Protein 8TFU (pdb70)

Organism: Escherichia phage lambda (NCBI:txid2681611)

InterPro domains:
  IPR010183 Bacteriophage lambda, Recombination protein bet [TIGR01913] (12-176)
  IPR018330 RecT family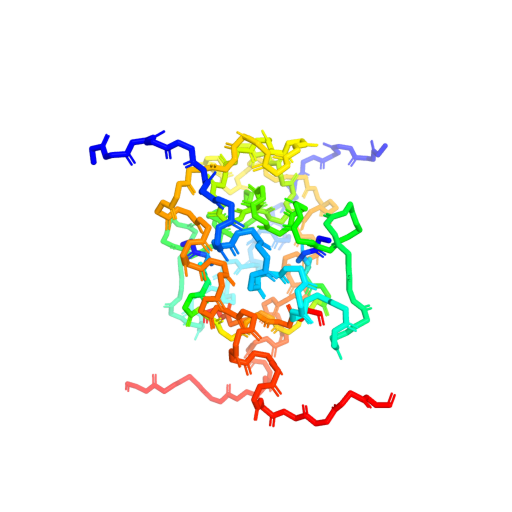 [PF03837] (24-183)

Foldseek 3Di:
DDQAWADPVLVVLLVVLCVQQVHDCVPPVQVVLCVVVVHRGDDNRNHGNVSSVVSSVVSVCVVPVDHRDD/DAQAAADDVLVVLLVVLCVQLVHDCQPPQQVVLCVVVVHRRHDSRNHGNVSSVVSSVVSVCVNPPDHND/DDDPVDPDDD/DDDPPDDDDD

Nearest PDB structures (foldseek):
  8tgc-assembly2_A  TM=1.002E+00  e=2.022E-11  Escherichia phage Lambda
  8tg7-assembly1_A  TM=1.014E+00  e=2.231E-10  Escherichia phage Lambda
  6m9k-assembly1_E  TM=9.611E-01  e=3.673E-09  Lambdavirus lambda
  5h72-assembly2_E  TM=5.723E-01  e=1.053E+00  Thermotoga maritima MSB8
  8tfu-assembly2_C  TM=1.111E+00  e=6.999E+00  Escherichia coli

Sequence (159 aa):
RDITPVNDETMQEINTLLIALDKTWDDDLLPLCSQIFRRDIRASSELTQAEAVKALGFLKQKAAEQKVAARDITPVNDETMQEINTLLIALDKTWDDDLLPLCSQIFRRDIRASSELTQAEAVKALGFLKQKAAEQKVAWMDFDDDIPFWMDFDDDIPF

Radius of gyration: 17.43 Å; Cα contacts (8 Å, |Δi|>4): 189; chains: 4; bounding box: 34×43×44 Å

Structure (mmCIF, N/CA/C/O backbone):
data_8TFU
#
_entry.id   8TFU
#
_cell.length_a   37.810
_cell.length_b   68.252
_cell.length_c   70.888
_cell.angle_alpha   90.000
_cell.angle_beta   90.000
_cell.angle_gamma   90.000
#
_symmetry.space_group_name_H-M   'P 21 21 21'
#
loop_
_entity.id
_entity.type
_entity.pdbx_description
1 polymer 'Recombination protein bet'
2 polymer 'Plasmid-derived single-stranded DNA-binding protein'
3 water water
#
loop_
_atom_site.group_PDB
_atom_site.id
_atom_site.type_symbol
_atom_site.label_atom_id
_atom_site.label_alt_id
_atom_site.label_comp_id
_atom_site.label_asym_id
_atom_site.label_entity_id
_atom_site.label_seq_id
_atom_site.pdbx_PDB_ins_code
_atom_site.Cartn_x
_atom_site.Cartn_y
_atom_site.Cartn_z
_atom_site.occupancy
_atom_site.B_iso_or_equiv
_atom_site.auth_seq_id
_atom_site.auth_comp_id
_atom_site.auth_asym_id
_atom_site.auth_atom_id
_atom_site.pdbx_PDB_model_num
ATOM 1 N N . ARG A 1 15 ? -21.371 21.790 -26.769 1.000 60.235 192 ARG A N 1
ATOM 2 C CA . ARG A 1 15 ? -20.627 21.606 -25.492 1.000 59.847 192 ARG A CA 1
ATOM 3 C C . ARG A 1 15 ? -20.412 22.972 -24.829 1.000 56.222 192 ARG A C 1
ATOM 4 O O . ARG A 1 15 ? -20.233 23.996 -25.504 1.000 50.625 192 ARG A O 1
ATOM 6 N N . ASP A 1 16 ? -20.487 22.954 -23.489 1.000 51.899 193 ASP A N 1
ATOM 7 C CA . ASP A 1 16 ? -20.096 24.052 -22.621 1.000 52.130 193 ASP A CA 1
ATOM 8 C C . ASP A 1 16 ? -18.578 24.218 -22.678 1.000 49.026 193 ASP A C 1
ATOM 9 O O . ASP A 1 16 ? -17.833 23.305 -22.315 1.000 45.103 193 ASP A O 1
ATOM 14 N N . ILE A 1 17 ? -18.124 25.405 -23.111 1.000 39.209 194 ILE A N 1
ATOM 15 C CA . ILE A 1 17 ? -16.700 25.654 -23.265 1.000 35.451 194 ILE A CA 1
ATOM 16 C C . ILE A 1 17 ? -16.233 26.631 -22.189 1.000 31.800 194 ILE A C 1
ATOM 17 O O . ILE A 1 17 ? -15.150 27.208 -22.316 1.000 34.627 194 ILE A O 1
ATOM 22 N N . THR A 1 18 ? -17.017 26.783 -21.117 1.000 29.308 195 THR A N 1
ATOM 23 C CA . THR A 1 18 ? -16.615 27.562 -19.953 1.000 29.940 195 THR A CA 1
ATOM 24 C C . THR A 1 18 ? -15.232 27.101 -19.502 1.000 31.052 195 THR A C 1
ATOM 25 O O . THR A 1 18 ? -15.030 25.895 -19.416 1.000 32.887 195 THR A O 1
ATOM 29 N N . PRO A 1 19 ? -14.242 27.996 -19.352 1.000 30.361 196 PRO A N 1
ATOM 30 C CA . PRO A 1 19 ? -12.892 27.569 -18.983 1.000 31.394 196 PRO A CA 1
ATOM 31 C C . PRO A 1 19 ? -12.844 27.037 -17.548 1.000 27.107 196 PRO A C 1
ATOM 32 O O . PRO A 1 19 ? -13.664 27.357 -16.692 1.000 27.487 196 PRO A O 1
ATOM 36 N N . VAL A 1 20 ? -11.859 26.181 -17.292 1.000 27.508 197 VAL A N 1
ATOM 37 C CA . VAL A 1 20 ? -11.715 25.610 -15.967 1.000 25.635 197 VAL A CA 1
ATOM 38 C C . VAL A 1 20 ? -11.620 26.716 -14.919 1.000 23.092 197 VAL A C 1
ATOM 39 O O . VAL A 1 20 ? -10.900 27.703 -15.105 1.000 27.562 197 VAL A O 1
ATOM 43 N N . ASN A 1 21 ? -12.301 26.559 -13.783 1.000 26.393 198 ASN A N 1
ATOM 44 C CA . ASN A 1 21 ? -12.248 27.535 -12.703 1.000 29.191 198 ASN A CA 1
ATOM 45 C C . ASN A 1 21 ? -11.090 27.247 -11.749 1.000 31.950 198 ASN A C 1
ATOM 46 O O . ASN A 1 21 ? -10.522 26.156 -11.699 1.000 27.207 198 ASN A O 1
ATOM 51 N N . ASP A 1 22 ? -10.797 28.228 -10.905 1.000 30.236 199 ASP A N 1
ATOM 52 C CA . ASP A 1 22 ? -9.619 28.207 -10.060 1.000 30.938 199 ASP A CA 1
ATOM 53 C C . ASP A 1 22 ? -9.745 27.146 -8.972 1.000 29.147 199 ASP A C 1
ATOM 54 O O . ASP A 1 22 ? -8.748 26.540 -8.612 1.000 29.210 199 ASP A O 1
ATOM 59 N N . GLU A 1 23 ? -10.955 26.890 -8.461 1.000 26.451 200 GLU A N 1
ATOM 60 C CA . GLU A 1 23 ? -11.178 25.876 -7.428 1.000 29.204 200 GLU A CA 1
ATOM 61 C C . GLU A 1 23 ? -10.888 24.478 -7.974 1.000 23.760 200 GLU A C 1
ATOM 62 O O . GLU A 1 23 ? -10.184 23.710 -7.335 1.000 23.984 200 GLU A O 1
ATOM 68 N N . THR A 1 24 ? -11.372 24.189 -9.182 1.000 21.762 201 THR A N 1
ATOM 69 C CA . THR A 1 24 ? -11.112 22.891 -9.802 1.000 20.713 201 THR A CA 1
ATOM 70 C C . THR A 1 24 ? -9.631 22.746 -10.131 1.000 22.115 201 THR A C 1
ATOM 71 O O . THR A 1 24 ? -9.058 21.666 -9.978 1.000 21.892 201 THR A O 1
ATOM 75 N N . MET A 1 25 ? -9.019 23.820 -10.620 1.000 20.695 202 MET A N 1
ATOM 76 C CA . MET A 1 25 ? -7.594 23.789 -10.918 1.000 21.770 202 MET A CA 1
ATOM 77 C C . MET A 1 25 ? -6.821 23.460 -9.648 1.000 19.985 202 MET A C 1
ATOM 78 O O . MET A 1 25 ? -5.873 22.697 -9.720 1.000 19.237 202 MET A O 1
ATOM 83 N N . GLN A 1 26 ? -7.153 24.105 -8.509 1.000 20.024 203 GLN A N 1
ATOM 84 C CA . GLN A 1 26 ? -6.430 23.891 -7.277 1.000 20.275 203 GLN A CA 1
ATOM 85 C C . GLN A 1 26 ? -6.556 22.427 -6.840 1.000 19.995 203 GLN A C 1
ATOM 86 O O . GLN A 1 26 ? -5.590 21.858 -6.405 1.000 21.256 203 GLN A O 1
ATOM 92 N N . GLU A 1 27 ? -7.724 21.826 -7.022 1.000 19.217 204 GLU A N 1
ATOM 93 C CA . GLU A 1 27 ? -7.922 20.445 -6.626 1.000 19.266 204 GLU A CA 1
ATOM 94 C C . GLU A 1 27 ? -7.039 19.523 -7.472 1.000 18.597 204 GLU A C 1
ATOM 95 O O . GLU A 1 27 ? -6.437 18.590 -6.930 1.000 18.309 204 GLU A O 1
ATOM 101 N N . ILE A 1 28 ? -6.961 19.813 -8.755 1.000 18.360 205 ILE A N 1
ATOM 102 C CA . ILE A 1 28 ? -6.165 19.035 -9.716 1.000 15.982 205 ILE A CA 1
ATOM 103 C C . ILE A 1 28 ? -4.711 19.165 -9.289 1.000 16.334 205 ILE A C 1
ATOM 104 O O . ILE A 1 28 ? -3.983 18.177 -9.179 1.000 18.186 205 ILE A O 1
ATOM 109 N N . ASN A 1 29 ? -4.274 20.404 -9.063 1.000 15.266 206 ASN A N 1
ATOM 110 C CA . ASN A 1 29 ? -2.866 20.618 -8.706 1.000 16.118 206 ASN A CA 1
ATOM 111 C C . ASN A 1 29 ? -2.459 19.861 -7.429 1.000 15.882 206 ASN A C 1
ATOM 112 O O . ASN A 1 29 ? -1.372 19.286 -7.332 1.000 16.997 206 ASN A O 1
ATOM 117 N N . THR A 1 30 ? -3.306 19.889 -6.398 1.000 16.825 207 THR A N 1
ATOM 118 C CA . THR A 1 30 ? -3.138 19.180 -5.149 1.000 17.462 207 THR A CA 1
ATOM 119 C C . THR A 1 30 ? -2.898 17.705 -5.432 1.000 17.450 207 THR A C 1
ATOM 120 O O . THR A 1 30 ? -1.948 17.132 -4.903 1.000 18.665 207 THR A O 1
ATOM 124 N N . LEU A 1 31 ? -3.690 17.125 -6.308 1.000 16.601 208 LEU A N 1
ATOM 125 C CA . LEU A 1 31 ? -3.546 15.701 -6.604 1.000 16.812 208 LEU A CA 1
ATOM 126 C C . LEU A 1 31 ? -2.306 15.393 -7.428 1.000 17.346 208 LEU A C 1
ATOM 127 O O . LEU A 1 31 ? -1.645 14.388 -7.164 1.000 18.075 208 LEU A O 1
ATOM 132 N N . LEU A 1 32 ? -1.962 16.247 -8.406 1.000 16.056 209 LEU A N 1
ATOM 133 C CA . LEU A 1 32 ? -0.738 16.043 -9.155 1.000 16.832 209 LEU A CA 1
ATOM 134 C C . LEU A 1 32 ? 0.453 16.039 -8.215 1.000 17.217 209 LEU A C 1
ATOM 135 O O . LEU A 1 32 ? 1.340 15.190 -8.335 1.000 18.050 209 LEU A O 1
ATOM 140 N N . ILE A 1 33 ? 0.470 16.962 -7.247 1.000 17.620 210 ILE A N 1
ATOM 141 C CA . ILE A 1 33 ? 1.570 17.029 -6.304 1.000 16.343 210 ILE A CA 1
ATOM 142 C C . ILE A 1 33 ? 1.622 15.774 -5.447 1.000 18.747 210 ILE A C 1
ATOM 143 O O . ILE A 1 33 ? 2.716 15.225 -5.272 1.000 21.264 210 ILE A O 1
ATOM 148 N N . ALA A 1 34 ? 0.453 15.282 -5.043 1.000 18.995 211 ALA A N 1
ATOM 149 C CA . ALA A 1 34 ? 0.370 14.089 -4.209 1.000 22.025 211 ALA A CA 1
ATOM 150 C C . ALA A 1 34 ? 0.860 12.870 -4.989 1.000 22.728 211 ALA A C 1
ATOM 151 O O . ALA A 1 34 ? 1.429 11.949 -4.374 1.000 25.548 211 ALA A O 1
ATOM 153 N N . LEU A 1 35 ? 0.639 12.853 -6.295 1.000 18.000 212 LEU A N 1
ATOM 154 C CA . LEU A 1 35 ? 0.960 11.712 -7.150 1.000 18.927 212 LEU A CA 1
ATOM 155 C C . LEU A 1 35 ? 2.395 11.780 -7.675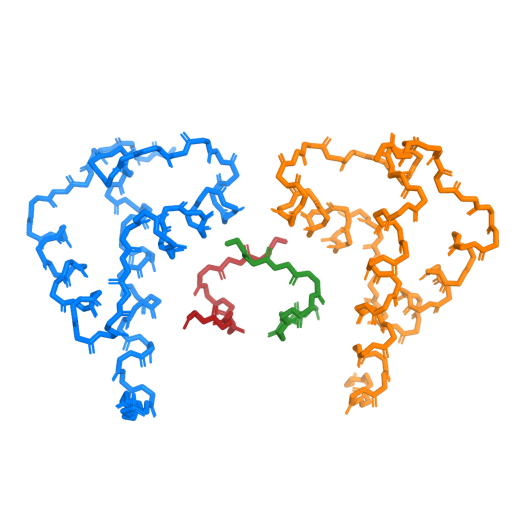 1.000 20.775 212 LEU A C 1
ATOM 156 O O . LEU A 1 35 ? 2.799 10.916 -8.448 1.000 24.212 212 LEU A O 1
ATOM 161 N N . ASP A 1 36 ? 3.072 12.899 -7.396 1.000 23.073 213 ASP A N 1
ATOM 162 C CA . ASP A 1 36 ? 4.382 13.209 -7.978 1.000 26.002 213 ASP A CA 1
ATOM 163 C C . ASP A 1 36 ? 4.325 13.225 -9.509 1.000 25.255 213 ASP A C 1
ATOM 164 O O . ASP A 1 36 ? 5.151 12.636 -10.241 1.000 25.274 213 ASP A O 1
ATOM 169 N N . LYS A 1 37 ? 3.281 13.886 -10.047 1.000 21.853 214 LYS A N 1
ATOM 170 C CA . LYS A 1 37 ? 3.088 14.048 -11.469 1.000 20.717 214 LYS A CA 1
ATOM 171 C C . LYS A 1 37 ? 2.946 15.530 -11.791 1.000 19.527 214 LYS A C 1
ATOM 172 O O . LYS A 1 37 ? 2.787 16.353 -10.886 1.000 19.845 214 LYS A O 1
ATOM 178 N N . THR A 1 38 ? 3.076 15.843 -13.080 1.000 21.237 215 THR A N 1
ATOM 179 C CA . THR A 1 38 ? 3.072 17.231 -13.538 1.000 20.104 215 THR A CA 1
ATOM 180 C C . THR A 1 38 ? 2.171 17.442 -14.741 1.000 20.980 215 THR A C 1
ATOM 181 O O . THR A 1 38 ? 1.849 16.550 -15.531 1.000 19.947 215 THR A O 1
ATOM 185 N N . TRP A 1 39 ? 1.723 18.674 -14.887 1.000 19.938 216 TRP A N 1
ATOM 186 C CA . TRP A 1 39 ? 1.089 19.087 -16.121 1.000 21.521 216 TRP A CA 1
ATOM 187 C C . TRP A 1 39 ? 1.993 18.809 -17.321 1.000 22.815 216 TRP A C 1
ATOM 188 O O . TRP A 1 39 ? 1.555 18.239 -18.306 1.000 23.161 216 TRP A O 1
ATOM 199 N N . ASP A 1 40 ? 3.247 19.281 -17.298 1.000 24.702 217 ASP A N 1
ATOM 200 C CA . ASP A 1 40 ? 4.028 19.283 -18.529 1.000 28.210 217 ASP A CA 1
ATOM 201 C C . ASP A 1 40 ? 4.410 17.879 -18.980 1.000 30.388 217 ASP A C 1
ATOM 202 O O . ASP A 1 40 ? 4.422 17.647 -20.180 1.000 32.239 217 ASP A O 1
ATOM 207 N N . ASP A 1 41 ? 4.741 16.996 -18.028 1.000 26.310 218 ASP A N 1
ATOM 208 C CA . ASP A 1 41 ? 5.239 15.661 -18.323 1.000 30.918 218 ASP A CA 1
ATOM 209 C C . ASP A 1 41 ? 4.108 14.651 -18.489 1.000 29.707 218 ASP A C 1
ATOM 210 O O . ASP A 1 41 ? 4.267 13.673 -19.211 1.000 28.509 218 ASP A O 1
ATOM 215 N N . ASP A 1 42 ? 2.990 14.842 -17.771 1.000 25.778 219 ASP A N 1
ATOM 216 C CA . ASP A 1 42 ? 2.063 13.765 -17.537 1.000 24.461 219 ASP A CA 1
ATOM 217 C C . ASP A 1 42 ? 0.661 14.135 -17.990 1.000 22.633 219 ASP A C 1
ATOM 218 O O . ASP A 1 42 ? 0.111 13.498 -18.893 1.000 22.536 219 ASP A O 1
ATOM 223 N N . LEU A 1 43 ? 0.076 15.188 -17.396 1.000 20.202 220 LEU A N 1
ATOM 224 C CA . LEU A 1 43 ? -1.347 15.420 -17.597 1.000 19.369 220 LEU A CA 1
ATOM 225 C C . LEU A 1 43 ? -1.662 16.157 -18.896 1.000 19.554 220 LEU A C 1
ATOM 226 O O . LEU A 1 43 ? -2.673 15.876 -19.492 1.000 20.831 220 LEU A O 1
ATOM 231 N N . LEU A 1 44 ? -0.911 17.166 -19.318 1.000 19.609 221 LEU A N 1
ATOM 232 C CA . LEU A 1 44 ? -1.273 17.847 -20.544 1.000 21.218 221 LEU A CA 1
ATOM 233 C C . LEU A 1 44 ? -1.147 16.907 -21.744 1.000 21.746 221 LEU A C 1
ATOM 234 O O . LEU A 1 44 ? -2.019 16.911 -22.592 1.000 21.621 221 LEU A O 1
ATOM 239 N N . PRO A 1 45 ? -0.090 16.082 -21.847 1.000 21.507 222 PRO A N 1
ATOM 240 C CA . PRO A 1 45 ? -0.030 15.117 -22.954 1.000 25.137 222 PRO A CA 1
ATOM 241 C C . PRO A 1 45 ? -1.242 14.196 -22.966 1.000 22.709 222 PRO A C 1
ATOM 242 O O . PRO A 1 45 ? -1.868 14.038 -24.018 1.000 24.764 222 PRO A O 1
ATOM 246 N N . LEU A 1 46 ? -1.602 13.670 -21.790 1.000 21.842 223 LEU A N 1
ATOM 247 C CA . LEU A 1 46 ? -2.752 12.784 -21.682 1.000 21.747 223 LEU A CA 1
ATOM 248 C C . LEU A 1 46 ? -4.058 13.467 -22.059 1.000 22.951 223 LEU A C 1
ATOM 249 O O . LEU A 1 46 ? -4.871 12.902 -22.807 1.000 23.530 223 LEU A O 1
ATOM 254 N N . CYS A 1 47 ? -4.299 14.675 -21.537 1.000 22.620 224 CYS A N 1
ATOM 255 C CA . CYS A 1 47 ? -5.512 15.396 -21.903 1.000 22.521 224 CYS A CA 1
ATOM 256 C C . CYS A 1 47 ? -5.556 15.643 -23.429 1.000 23.421 224 CYS A C 1
ATOM 257 O O . CYS A 1 47 ? -6.628 15.608 -24.051 1.000 23.678 224 CYS A O 1
ATOM 260 N N . SER A 1 48 ? -4.394 15.925 -24.039 1.000 23.330 225 SER A N 1
ATOM 261 C CA . SER A 1 48 ? -4.333 16.216 -25.471 1.000 25.953 225 SER A CA 1
ATOM 262 C C . SER A 1 48 ? -4.766 14.974 -26.255 1.000 27.520 225 SER A C 1
ATOM 263 O O . SER A 1 48 ? -5.582 15.088 -27.158 1.000 29.697 225 SER A O 1
ATOM 266 N N . GLN A 1 49 ? -4.342 13.796 -25.775 1.000 27.190 226 GLN A N 1
ATOM 267 C CA . GLN A 1 49 ? -4.679 12.528 -26.415 1.000 27.656 226 GLN A CA 1
ATOM 268 C C . GLN A 1 49 ? -6.143 12.190 -26.211 1.000 30.799 226 GLN A C 1
ATOM 269 O O . GLN A 1 49 ? -6.829 11.813 -27.164 1.000 29.188 226 GLN A O 1
ATOM 275 N N . ILE A 1 50 ? -6.638 12.358 -24.985 1.000 30.456 227 ILE A N 1
ATOM 276 C CA . ILE A 1 50 ? -8.015 12.004 -24.685 1.000 28.865 227 ILE A CA 1
ATOM 277 C C . ILE A 1 50 ? -9.001 12.944 -25.356 1.000 30.210 227 ILE A C 1
ATOM 278 O O . ILE A 1 50 ? -10.064 12.498 -25.798 1.000 32.373 227 ILE A O 1
ATOM 283 N N . PHE A 1 51 ? -8.726 14.238 -25.333 1.000 29.633 228 PHE A N 1
ATOM 284 C CA . PHE A 1 51 ? -9.675 15.205 -25.850 1.000 30.291 228 PHE A CA 1
ATOM 285 C C . PHE A 1 51 ? -9.346 15.526 -27.310 1.000 34.702 228 PHE A C 1
ATOM 286 O O . PHE A 1 51 ? -10.062 16.318 -27.900 1.000 36.292 228 PHE A O 1
ATOM 294 N N . ARG A 1 52 ? -8.257 14.944 -27.836 1.000 38.165 229 ARG A N 1
ATOM 295 C CA . ARG A 1 52 ? -7.919 14.970 -29.252 1.000 40.972 229 ARG A CA 1
ATOM 296 C C . ARG A 1 52 ? -7.816 16.413 -29.720 1.000 41.338 229 ARG A C 1
ATOM 297 O O . ARG A 1 52 ? -8.426 16.787 -30.712 1.000 43.687 229 ARG A O 1
ATOM 305 N N . ARG A 1 53 ? -7.080 17.223 -28.946 1.000 37.777 230 ARG A N 1
ATOM 306 C CA . ARG A 1 53 ? -6.805 18.610 -29.264 1.000 35.917 230 ARG A CA 1
ATOM 307 C C . ARG A 1 53 ? -5.487 18.994 -28.591 1.000 40.486 230 ARG A C 1
ATOM 308 O O . ARG A 1 53 ? -5.000 18.307 -27.694 1.000 36.973 230 ARG A O 1
ATOM 316 N N . ASP A 1 54 ? -4.882 20.056 -29.123 1.000 39.146 231 ASP A N 1
ATOM 317 C CA . ASP A 1 54 ? -3.588 20.540 -28.712 1.000 43.378 231 ASP A CA 1
ATOM 318 C C . ASP A 1 54 ? -3.777 21.430 -27.488 1.000 40.936 231 ASP A C 1
ATOM 319 O O . ASP A 1 54 ? -4.181 22.583 -27.596 1.000 38.306 231 ASP A O 1
ATOM 324 N N . ILE A 1 55 ? -3.475 20.869 -26.315 1.000 35.172 232 ILE A N 1
ATOM 325 C CA . ILE A 1 55 ? -3.608 21.585 -25.055 1.000 33.653 232 ILE A CA 1
ATOM 326 C C . ILE A 1 55 ? -2.204 21.809 -24.493 1.000 36.870 232 ILE A C 1
ATOM 327 O O . ILE A 1 55 ? -1.533 20.867 -24.076 1.000 38.017 232 ILE A O 1
ATOM 332 N N . ARG A 1 56 ? -1.805 23.075 -24.429 1.000 35.785 233 ARG A N 1
ATOM 333 C CA . ARG A 1 56 ? -0.444 23.452 -24.092 1.000 40.457 233 ARG A CA 1
ATOM 334 C C . ARG A 1 56 ? -0.318 24.109 -22.721 1.000 34.108 233 ARG A C 1
ATOM 335 O O . ARG A 1 56 ? 0.799 24.360 -22.287 1.000 33.453 233 ARG A O 1
ATOM 343 N N . ALA A 1 57 ? -1.425 24.411 -22.031 1.000 28.205 234 ALA A N 1
ATOM 344 C CA . ALA A 1 57 ? -1.348 24.950 -20.692 1.000 27.136 234 ALA A CA 1
ATOM 345 C C . ALA A 1 57 ? -2.593 24.525 -19.919 1.000 23.069 234 ALA A C 1
ATOM 346 O O . ALA A 1 57 ? -3.638 24.334 -20.513 1.000 23.416 234 ALA A O 1
ATOM 348 N N . SER A 1 58 ? -2.431 24.376 -18.613 1.000 27.807 235 SER A N 1
ATOM 349 C CA . SER A 1 58 ? -3.490 23.903 -17.732 1.000 27.053 235 SER A CA 1
ATOM 350 C C . SER A 1 58 ? -4.720 24.787 -17.859 1.000 27.240 235 SER A C 1
ATOM 351 O O . SER A 1 58 ? -5.835 24.289 -17.894 1.000 24.816 235 SER A O 1
ATOM 354 N N . SER A 1 59 ? -4.498 26.117 -17.916 1.000 28.975 236 SER A N 1
ATOM 355 C CA . SER A 1 59 ? -5.583 27.079 -18.025 1.000 33.045 236 SER A CA 1
ATOM 356 C C . SER A 1 59 ? -6.455 26.887 -19.278 1.000 33.944 236 SER A C 1
ATOM 357 O O . SER A 1 59 ? -7.598 27.376 -19.307 1.000 33.407 236 SER A O 1
ATOM 360 N N . GLU A 1 60 ? -5.960 26.180 -20.309 1.000 29.926 237 GLU A N 1
ATOM 361 C CA . GLU A 1 60 ? -6.688 26.008 -21.568 1.000 30.818 237 GLU A CA 1
ATOM 362 C C . GLU A 1 60 ? -7.739 24.902 -21.516 1.000 28.596 237 GLU A C 1
ATOM 363 O O . GLU A 1 60 ? -8.537 24.756 -22.443 1.000 30.159 237 GLU A O 1
ATOM 369 N N . LEU A 1 61 ? -7.778 24.113 -20.437 1.000 26.939 238 LEU A N 1
ATOM 370 C CA . LEU A 1 61 ? -8.841 23.129 -20.345 1.000 25.027 238 LEU A CA 1
ATOM 371 C C . LEU A 1 61 ? -10.187 23.835 -20.189 1.000 24.388 238 LEU A C 1
ATOM 372 O O . LEU A 1 61 ? -10.307 24.842 -19.482 1.000 25.674 238 LEU A O 1
ATOM 377 N N . THR A 1 62 ? -11.238 23.187 -20.671 1.000 26.237 239 THR A N 1
ATOM 378 C CA . THR A 1 62 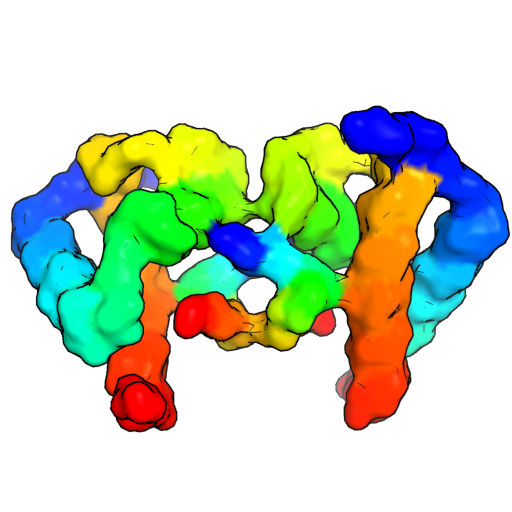? -12.568 23.593 -20.258 1.000 26.974 239 THR A CA 1
ATOM 379 C C . THR A 1 62 ? -12.892 23.046 -18.864 1.000 28.173 239 THR A C 1
ATOM 380 O O . THR A 1 62 ? -12.284 22.092 -18.378 1.000 23.057 239 THR A O 1
ATOM 384 N N . GLN A 1 63 ? -13.879 23.651 -18.200 1.000 28.150 240 GLN A N 1
ATOM 385 C CA . GLN A 1 63 ? -14.324 23.115 -16.928 1.000 28.003 240 GLN A CA 1
ATOM 386 C C . GLN A 1 63 ? -14.782 21.662 -17.111 1.000 29.550 240 GLN A C 1
ATOM 387 O O . GLN A 1 63 ? -14.473 20.817 -16.275 1.000 25.387 240 GLN A O 1
ATOM 393 N N . ALA A 1 64 ? -15.523 21.352 -18.182 1.000 28.488 241 ALA A N 1
ATOM 394 C CA . ALA A 1 64 ? -16.035 19.993 -18.404 1.000 30.500 241 ALA A CA 1
ATOM 395 C C . ALA A 1 64 ? -14.906 18.968 -18.560 1.000 29.143 241 ALA A C 1
ATOM 396 O O . ALA A 1 64 ? -14.968 17.854 -18.030 1.000 28.152 241 ALA A O 1
ATOM 398 N N . GLU A 1 65 ? -13.852 19.367 -19.273 1.000 28.030 242 GLU A N 1
ATOM 399 C CA . GLU A 1 65 ? -12.658 18.550 -19.420 1.000 28.067 242 GLU A CA 1
ATOM 400 C C . GLU A 1 65 ? -11.944 18.386 -18.077 1.000 23.452 242 GLU A C 1
ATOM 401 O O . GLU A 1 65 ? -11.523 17.280 -17.724 1.000 21.235 242 GLU A O 1
ATOM 407 N N . ALA A 1 66 ? -11.832 19.471 -17.317 1.000 23.840 243 ALA A N 1
ATOM 408 C CA . ALA A 1 66 ? -11.082 19.441 -16.076 1.000 21.691 243 ALA A CA 1
ATOM 409 C C . ALA A 1 66 ? -11.769 18.519 -15.077 1.000 21.309 243 ALA A C 1
ATOM 410 O O . ALA A 1 66 ? -11.119 17.813 -14.332 1.000 21.155 243 ALA A O 1
ATOM 412 N N . VAL A 1 67 ? -13.111 18.521 -15.057 1.000 21.076 244 VAL A N 1
ATOM 413 C CA . VAL A 1 67 ? -13.837 17.643 -14.162 1.000 21.018 244 VAL A CA 1
ATOM 414 C C . VAL A 1 67 ? -13.589 16.175 -14.475 1.000 21.077 244 VAL A C 1
ATOM 415 O O . VAL A 1 67 ? -13.494 15.380 -13.524 1.000 23.307 244 VAL A O 1
ATOM 419 N N . LYS A 1 68 ? -13.457 15.818 -15.747 1.000 22.047 245 LYS A N 1
ATOM 420 C CA . LYS A 1 68 ? -13.102 14.452 -16.105 1.000 24.277 245 LYS A CA 1
ATOM 421 C C . LYS A 1 68 ? -11.684 14.116 -15.637 1.000 21.676 245 LYS A C 1
ATOM 422 O O . LYS A 1 68 ? -11.455 13.044 -15.054 1.000 21.221 245 LYS A O 1
ATOM 428 N N . ALA A 1 69 ? -10.761 15.031 -15.877 1.000 20.575 246 ALA A N 1
ATOM 429 C CA . ALA A 1 69 ? -9.371 14.783 -15.477 1.000 19.810 246 ALA A CA 1
ATOM 430 C C . ALA A 1 69 ? -9.294 14.644 -13.955 1.000 20.864 246 ALA A C 1
ATOM 431 O O . ALA A 1 69 ? -8.579 13.789 -13.432 1.000 19.647 246 ALA A O 1
ATOM 433 N N . LEU A 1 70 ? -10.040 15.480 -13.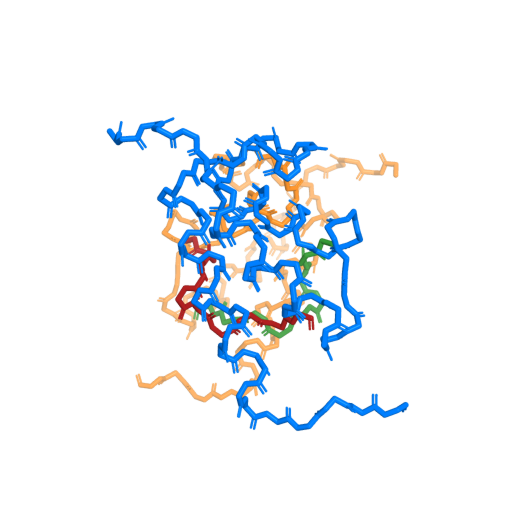205 1.000 19.148 247 LEU A N 1
ATOM 434 C CA . LEU A 1 70 ? -10.035 15.442 -11.761 1.000 20.365 247 LEU A CA 1
ATOM 435 C C . LEU A 1 70 ? -10.570 14.107 -11.232 1.000 18.803 247 LEU A C 1
ATOM 436 O O . LEU A 1 70 ? -9.983 13.524 -10.347 1.000 18.081 247 LEU A O 1
ATOM 441 N N . GLY A 1 71 ? -11.647 13.582 -11.855 1.000 20.292 248 GLY A N 1
ATOM 442 C CA . GLY A 1 71 ? -12.154 12.267 -11.533 1.000 20.280 248 GLY A CA 1
ATOM 443 C C . GLY A 1 71 ? -11.099 11.184 -11.668 1.000 20.313 248 GLY A C 1
ATOM 444 O O . GLY A 1 71 ? -10.964 10.331 -10.792 1.000 20.747 248 GLY A O 1
ATOM 445 N N . PHE A 1 72 ? -10.377 11.235 -12.776 1.000 19.457 249 PHE A N 1
ATOM 446 C CA . PHE A 1 72 ? -9.315 10.304 -13.076 1.000 19.967 249 PHE A CA 1
ATOM 447 C C . PHE A 1 72 ? -8.209 10.413 -12.017 1.000 20.079 249 PHE A C 1
ATOM 448 O O . PHE A 1 72 ? -7.721 9.417 -11.461 1.000 19.272 249 PHE A O 1
ATOM 456 N N . LEU A 1 73 ? -7.782 11.632 -11.673 1.000 17.411 250 LEU A N 1
ATOM 457 C CA . LEU A 1 73 ? -6.739 11.754 -10.660 1.000 16.310 250 LEU A CA 1
ATOM 458 C C . LEU A 1 73 ? -7.191 11.272 -9.265 1.000 17.265 250 LEU A C 1
ATOM 459 O O . LEU A 1 73 ? -6.399 10.747 -8.511 1.000 17.799 250 LEU A O 1
ATOM 464 N N . LYS A 1 74 ? -8.466 11.479 -8.881 1.000 16.204 251 LYS A N 1
ATOM 465 C CA . LYS A 1 74 ? -8.957 10.974 -7.613 1.000 18.508 251 LYS A CA 1
ATOM 466 C C . LYS A 1 74 ? -8.898 9.453 -7.600 1.000 18.090 251 LYS A C 1
ATOM 467 O O . LYS A 1 74 ? -8.567 8.899 -6.557 1.000 18.596 251 LYS A O 1
ATOM 473 N N . GLN A 1 75 ? -9.189 8.830 -8.756 1.000 18.563 252 GLN A N 1
ATOM 474 C CA . GLN A 1 75 ? -9.102 7.380 -8.842 1.000 17.911 252 GLN A CA 1
ATOM 475 C C . GLN A 1 75 ? -7.674 6.920 -8.570 1.000 19.583 252 GLN A C 1
ATOM 476 O O . GLN A 1 75 ? -7.409 5.983 -7.775 1.000 22.113 252 GLN A O 1
ATOM 482 N N . LYS A 1 76 ? -6.723 7.604 -9.199 1.000 18.593 253 LYS A N 1
ATOM 483 C CA . LYS A 1 76 ? -5.314 7.245 -9.043 1.000 19.451 253 LYS A CA 1
ATOM 484 C C . LYS A 1 76 ? -4.847 7.402 -7.600 1.000 19.878 253 LYS A C 1
ATOM 485 O O . LYS A 1 76 ? -4.077 6.606 -7.062 1.000 22.719 253 LYS A O 1
ATOM 491 N N . ALA A 1 77 ? -5.198 8.518 -6.983 1.000 17.980 254 ALA A N 1
ATOM 492 C CA . ALA A 1 77 ? -4.780 8.827 -5.618 1.000 17.692 254 ALA A CA 1
ATOM 493 C C . ALA A 1 77 ? -5.437 7.930 -4.570 1.000 18.399 254 ALA A C 1
ATOM 494 O O . ALA A 1 77 ? -4.845 7.691 -3.573 1.000 20.913 254 ALA A O 1
ATOM 496 N N . ALA A 1 78 ? -6.646 7.440 -4.847 1.000 18.618 255 ALA A N 1
ATOM 497 C CA . ALA A 1 78 ? -7.328 6.575 -3.931 1.000 19.837 255 ALA A CA 1
ATOM 498 C C . ALA A 1 78 ? -6.959 5.115 -4.116 1.000 20.937 255 ALA A C 1
ATOM 499 O O . ALA A 1 78 ? -7.179 4.354 -3.169 1.000 21.060 255 ALA A O 1
ATOM 501 N N . GLU A 1 79 ? -6.433 4.708 -5.272 1.000 23.738 256 GLU A N 1
ATOM 502 C CA . GLU A 1 79 ? -6.305 3.280 -5.543 1.000 31.757 256 GLU A CA 1
ATOM 503 C C . GLU A 1 79 ? -5.247 2.632 -4.648 1.000 33.295 256 GLU A C 1
ATOM 504 O O . GLU A 1 79 ? -5.408 1.476 -4.157 1.000 32.911 256 GLU A O 1
ATOM 510 N N . GLN A 1 80 ? -4.105 3.322 -4.578 1.000 32.792 257 GLN A N 1
ATOM 511 C CA . GLN A 1 80 ? -2.909 2.745 -3.985 1.000 37.552 257 GLN A CA 1
ATOM 512 C C . GLN A 1 80 ? -1.975 3.849 -3.508 1.000 37.394 257 GLN A C 1
ATOM 513 O O . GLN A 1 80 ? -2.108 4.998 -3.911 1.000 34.400 257 GLN A O 1
ATOM 519 N N . LYS A 1 81 ? -1.029 3.467 -2.641 1.000 37.224 258 LYS A N 1
ATOM 520 C CA . LYS A 1 81 ? -0.031 4.390 -2.122 1.000 37.193 258 LYS A CA 1
ATOM 521 C C . LYS A 1 81 ? 0.933 4.743 -3.266 1.000 38.594 258 LYS A C 1
ATOM 522 O O . LYS A 1 81 ? 1.021 4.022 -4.281 1.000 37.426 258 LYS A O 1
ATOM 524 N N . VAL A 1 82 ? 1.565 5.923 -3.161 1.000 41.361 259 VAL A N 1
ATOM 525 C CA . VAL A 1 82 ? 2.522 6.376 -4.168 1.000 42.346 259 VAL A CA 1
ATOM 526 C C . VAL A 1 82 ? 3.891 5.835 -3.748 1.000 47.396 259 VAL A C 1
ATOM 527 O O . VAL A 1 82 ? 4.377 6.198 -2.677 1.000 51.629 259 VAL A O 1
ATOM 531 N N . ALA A 1 83 ? 4.460 4.928 -4.559 1.000 55.752 260 ALA A N 1
ATOM 532 C CA . ALA A 1 83 ? 5.716 4.271 -4.205 1.000 62.960 260 ALA A CA 1
ATOM 533 C C . ALA A 1 83 ? 6.835 5.312 -4.196 1.000 73.518 260 ALA A C 1
ATOM 534 O O . ALA A 1 83 ? 6.786 6.270 -4.968 1.000 74.928 260 ALA A O 1
ATOM 536 N N . ALA A 1 84 ? 7.826 5.119 -3.307 1.000 80.165 261 ALA A N 1
ATOM 537 C CA . ALA A 1 84 ? 8.975 6.011 -3.204 1.000 77.956 261 ALA A CA 1
ATOM 538 C C . ALA A 1 84 ? 10.037 5.654 -4.267 1.000 71.715 261 ALA A C 1
ATOM 539 O O . ALA A 1 84 ? 10.140 4.437 -4.621 1.000 52.550 261 ALA A O 1
ATOM 542 N N . ARG B 1 15 ? 12.982 7.857 -39.041 1.000 63.831 192 ARG B N 1
ATOM 543 C CA . ARG B 1 15 ? 13.098 8.370 -40.434 1.000 63.574 192 ARG B CA 1
ATOM 544 C C . ARG B 1 15 ? 12.018 7.741 -41.310 1.000 60.570 192 ARG B C 1
ATOM 545 O O . ARG B 1 15 ? 11.467 8.397 -42.192 1.000 49.154 192 ARG B O 1
ATOM 547 N N . ASP B 1 16 ? 11.729 6.460 -41.063 1.000 59.755 193 ASP B N 1
ATOM 548 C CA . ASP B 1 16 ? 11.136 5.612 -42.082 1.000 55.330 193 ASP B CA 1
ATOM 549 C C . ASP B 1 16 ? 9.621 5.744 -42.029 1.000 47.888 193 ASP B C 1
ATOM 550 O O . ASP B 1 16 ? 9.017 5.347 -41.042 1.000 47.054 193 ASP B O 1
ATOM 555 N N . ILE B 1 17 ? 9.020 6.278 -43.106 1.000 39.656 194 ILE B N 1
ATOM 556 C CA . ILE B 1 17 ? 7.578 6.441 -43.177 1.000 39.291 194 ILE B CA 1
ATOM 557 C C . ILE B 1 17 ? 6.975 5.588 -44.303 1.000 33.871 194 ILE B C 1
ATOM 558 O O . ILE B 1 17 ? 5.889 5.900 -44.796 1.000 38.823 194 ILE B O 1
ATOM 563 N N . THR B 1 18 ? 7.659 4.508 -44.685 1.000 33.262 195 THR B N 1
ATOM 564 C CA . THR B 1 18 ? 7.103 3.551 -45.620 1.000 36.799 195 THR B CA 1
ATOM 565 C C . THR B 1 18 ? 5.726 3.135 -45.122 1.000 41.582 195 THR B C 1
ATOM 566 O O . THR B 1 18 ? 5.596 2.972 -43.928 1.000 35.134 195 THR B O 1
ATOM 570 N N . PRO B 1 19 ? 4.686 2.964 -45.969 1.000 39.216 196 PRO B N 1
ATOM 571 C CA . PRO B 1 19 ? 3.370 2.562 -45.469 1.000 39.133 196 PRO B CA 1
ATOM 572 C C . PRO B 1 19 ? 3.329 1.093 -45.041 1.000 33.300 196 PRO B C 1
ATOM 573 O O . PRO B 1 19 ? 4.169 0.273 -45.406 1.000 32.412 196 PRO B O 1
ATOM 577 N N . VAL B 1 20 ? 2.313 0.761 -44.241 1.000 33.023 197 VAL B N 1
ATOM 578 C CA . VAL B 1 20 ? 2.201 -0.601 -43.736 1.000 27.581 197 VAL B CA 1
ATOM 579 C C . VAL B 1 20 ? 2.116 -1.607 -44.888 1.000 28.225 197 VAL B C 1
ATOM 580 O O . VAL B 1 20 ? 1.434 -1.385 -45.877 1.000 32.084 197 VAL B O 1
ATOM 584 N N . ASN B 1 21 ? 2.786 -2.748 -44.763 1.000 30.784 198 ASN B N 1
ATOM 585 C CA . ASN B 1 21 ? 2.803 -3.757 -45.806 1.000 30.958 198 ASN B CA 1
ATOM 586 C C . ASN B 1 21 ? 1.692 -4.774 -45.555 1.000 38.064 198 ASN B C 1
ATOM 587 O O . ASN B 1 21 ? 1.036 -4.770 -44.515 1.000 28.346 198 ASN B O 1
ATOM 592 N N . ASP B 1 22 ? 1.492 -5.625 -46.554 1.000 35.315 199 ASP B N 1
ATOM 593 C CA . ASP B 1 22 ? 0.344 -6.507 -46.651 1.000 39.851 199 ASP B CA 1
ATOM 594 C C . ASP B 1 22 ? 0.420 -7.617 -45.610 1.000 34.721 199 ASP B C 1
ATOM 595 O O . ASP B 1 22 ? -0.613 -8.010 -45.075 1.000 28.072 199 ASP B O 1
ATOM 600 N N . GLU B 1 23 ? 1.622 -8.138 -45.358 1.000 30.299 200 GLU B N 1
ATOM 601 C CA . GLU B 1 23 ? 1.835 -9.194 -44.379 1.000 33.711 200 GLU B CA 1
ATOM 602 C C . GLU B 1 23 ? 1.467 -8.716 -42.970 1.000 26.509 200 GLU B C 1
ATOM 603 O O . GLU B 1 23 ? 0.824 -9.426 -42.197 1.000 27.855 200 GLU B O 1
ATOM 609 N N . THR B 1 24 ? 1.889 -7.493 -42.671 1.000 23.918 201 THR B N 1
ATOM 610 C CA . THR B 1 24 ? 1.640 -6.885 -41.385 1.000 22.954 201 THR B CA 1
ATOM 611 C C . THR B 1 24 ? 0.151 -6.604 -41.244 1.000 22.081 201 THR B C 1
ATOM 612 O O . THR B 1 24 ? -0.385 -6.839 -40.152 1.000 20.402 201 THR B O 1
ATOM 616 N N . MET B 1 25 ? -0.459 -6.125 -42.322 1.000 21.289 202 MET B N 1
ATOM 617 C CA . MET B 1 25 ? -1.893 -5.848 -42.351 1.000 21.842 202 MET B CA 1
ATOM 618 C C . MET B 1 25 ? -2.615 -7.146 -42.004 1.000 21.929 202 MET B C 1
ATOM 619 O O . MET B 1 25 ? -3.536 -7.161 -41.184 1.000 19.347 202 MET B O 1
ATOM 624 N N . GLN B 1 26 ? -2.221 -8.245 -42.647 1.000 22.004 203 GLN B N 1
ATOM 625 C CA . GLN B 1 26 ? -2.952 -9.490 -42.411 1.000 21.916 203 GLN B CA 1
ATOM 626 C C . GLN B 1 26 ? -2.804 -9.980 -40.963 1.000 21.236 203 GLN B C 1
ATOM 627 O O . GLN B 1 26 ? -3.747 -10.519 -40.402 1.000 19.589 203 GLN B O 1
ATOM 633 N N . GLU B 1 27 ? -1.644 -9.813 -40.338 1.000 19.942 204 GLU B N 1
ATOM 634 C CA . GLU B 1 27 ? -1.465 -10.232 -38.951 1.000 21.004 204 GLU B CA 1
ATOM 635 C C . GLU B 1 27 ? -2.317 -9.368 -38.045 1.000 16.316 204 GLU B C 1
ATOM 636 O O . GLU B 1 27 ? -2.932 -9.874 -37.149 1.000 19.777 204 GLU B O 1
ATOM 642 N N . ILE B 1 28 ? -2.416 -8.079 -38.371 1.000 18.157 205 ILE B N 1
ATOM 643 C CA . ILE B 1 28 ? -3.276 -7.203 -37.584 1.000 17.232 205 ILE B CA 1
ATOM 644 C C . ILE B 1 28 ? -4.752 -7.624 -37.708 1.000 16.673 205 ILE B C 1
ATOM 645 O O . ILE B 1 28 ? -5.428 -7.722 -36.661 1.000 16.319 205 ILE B O 1
ATOM 650 N N . ASN B 1 29 ? -5.152 -7.924 -38.930 1.000 17.249 206 ASN B N 1
ATOM 651 C CA . ASN B 1 29 ? -6.551 -8.244 -39.229 1.000 16.516 206 ASN B CA 1
ATOM 652 C C . ASN B 1 29 ? -6.914 -9.499 -38.441 1.000 15.773 206 ASN B C 1
ATOM 653 O O . ASN B 1 29 ? -8.006 -9.564 -37.851 1.000 16.541 206 ASN B O 1
ATOM 658 N N . THR B 1 30 ? -6.030 -10.495 -38.503 1.000 17.646 207 THR B N 1
ATOM 659 C CA . THR B 1 30 ? -6.234 -11.727 -37.769 1.000 16.987 207 THR B CA 1
ATOM 660 C C . THR B 1 30 ? -6.489 -11.515 -36.264 1.000 17.485 207 THR B C 1
ATOM 661 O O . THR B 1 30 ? -7.408 -12.111 -35.632 1.000 17.514 207 THR B O 1
ATOM 665 N N . LEU B 1 31 ? -5.728 -10.608 -35.610 1.000 16.634 208 LEU B N 1
ATOM 666 C CA . LEU B 1 31 ? -5.877 -10.372 -34.190 1.000 17.879 208 LEU B CA 1
ATOM 667 C C . LEU B 1 31 ? -7.123 -9.549 -33.910 1.000 18.698 208 LEU B C 1
ATOM 668 O O . LEU B 1 31 ? -7.740 -9.757 -32.907 1.000 17.420 208 LEU B O 1
ATOM 673 N N . LEU B 1 32 ? -7.419 -8.546 -34.738 1.000 16.615 209 LEU B N 1
ATOM 674 C CA . LEU B 1 32 ? -8.633 -7.789 -34.600 1.000 16.693 209 LEU B CA 1
ATOM 675 C C . LEU B 1 32 ? -9.841 -8.714 -34.608 1.000 19.550 209 LEU B C 1
ATOM 676 O O . LEU B 1 32 ? -10.688 -8.629 -33.697 1.000 19.601 209 LEU B O 1
ATOM 681 N N . ILE B 1 33 ? -9.857 -9.657 -35.531 1.000 18.482 210 ILE B N 1
ATOM 682 C CA . ILE B 1 33 ? -10.984 -10.592 -35.611 1.000 20.838 210 ILE B CA 1
ATOM 683 C C . ILE B 1 33 ? -11.040 -11.462 -34.348 1.000 19.704 210 ILE B C 1
ATOM 684 O O . ILE B 1 33 ? -12.110 -11.660 -33.748 1.000 21.040 210 ILE B O 1
ATOM 689 N N . ALA B 1 34 ? -9.878 -11.910 -33.898 1.000 18.609 211 ALA B N 1
ATOM 690 C CA . ALA B 1 34 ? -9.802 -12.773 -32.732 1.000 20.274 211 ALA B CA 1
ATOM 691 C C . ALA B 1 34 ? -10.249 -12.029 -31.462 1.000 23.538 211 ALA B C 1
ATOM 692 O O . ALA B 1 34 ? -10.727 -12.648 -30.519 1.000 26.535 211 ALA B O 1
ATOM 694 N N . LEU B 1 35 ? -10.063 -10.706 -31.402 1.000 18.409 212 LEU B N 1
ATOM 695 C CA . LEU B 1 35 ? -10.396 -9.873 -30.269 1.000 20.417 212 LEU B CA 1
ATOM 696 C C . LEU B 1 35 ? -11.822 -9.286 -30.355 1.000 22.407 212 LEU B C 1
ATOM 697 O O . LEU B 1 35 ? -12.230 -8.586 -29.436 1.000 23.320 212 LEU B O 1
ATOM 702 N N . ASP B 1 36 ? -12.496 -9.503 -31.487 1.000 23.672 213 ASP B N 1
ATOM 703 C CA . ASP B 1 36 ? -13.809 -8.929 -31.770 1.000 24.939 213 ASP B CA 1
ATOM 704 C C . ASP B 1 36 ? -13.703 -7.410 -31.743 1.000 26.151 213 ASP B C 1
ATOM 705 O O . ASP B 1 36 ? -14.531 -6.697 -31.160 1.000 25.318 213 ASP B O 1
ATOM 710 N N . LYS B 1 37 ? -12.668 -6.895 -32.418 1.000 21.295 214 LYS B N 1
ATOM 711 C CA . LYS B 1 37 ? -12.429 -5.475 -32.553 1.000 22.636 214 LYS B CA 1
ATOM 712 C C . LYS B 1 37 ? -12.331 -5.129 -34.034 1.000 21.651 214 LYS B C 1
ATOM 713 O O . LYS B 1 37 ? -12.163 -6.004 -34.892 1.000 22.891 214 LYS B O 1
ATOM 719 N N . THR B 1 38 ? -12.406 -3.847 -34.347 1.000 21.251 215 THR B N 1
ATOM 720 C CA . THR B 1 38 ? -12.332 -3.378 -35.724 1.000 21.162 215 THR B CA 1
ATOM 721 C C . THR B 1 38 ? -11.417 -2.171 -35.885 1.000 21.746 215 THR B C 1
ATOM 722 O O . THR B 1 38 ? -11.137 -1.433 -34.901 1.000 21.416 215 THR B O 1
ATOM 726 N N . TRP B 1 39 ? -10.995 -1.965 -37.136 1.000 22.011 216 TRP B N 1
ATOM 727 C CA . TRP B 1 39 ? -10.258 -0.769 -37.519 1.000 21.442 216 TRP B CA 1
ATOM 728 C C . TRP B 1 39 ? -11.071 0.477 -37.207 1.000 25.723 216 TRP B C 1
ATOM 729 O O . TRP B 1 39 ? -10.564 1.422 -36.587 1.000 24.319 216 TRP B O 1
ATOM 740 N N . ASP B 1 40 ? -12.318 0.499 -37.691 1.000 26.224 217 ASP B N 1
ATOM 741 C CA . ASP B 1 40 ? -13.084 1.747 -37.643 1.000 30.070 217 ASP B CA 1
ATOM 742 C C . ASP B 1 40 ? -13.458 2.144 -36.209 1.000 29.687 217 ASP B C 1
ATOM 743 O O . ASP B 1 40 ? -13.396 3.327 -35.848 1.000 32.921 217 ASP B O 1
ATOM 748 N N . ASP B 1 41 ? -13.856 1.187 -35.383 1.000 26.974 218 ASP B N 1
ATOM 749 C CA . ASP B 1 41 ? -14.395 1.448 -34.065 1.000 30.313 218 ASP B CA 1
ATOM 750 C C . ASP B 1 41 ? -13.316 1.510 -32.994 1.000 32.324 218 ASP B C 1
ATOM 751 O O . ASP B 1 41 ? -13.491 2.212 -31.999 1.000 29.440 218 ASP B O 1
ATOM 756 N N . ASP B 1 42 ? -12.213 0.774 -33.199 1.000 27.765 219 ASP B N 1
ATOM 757 C CA . ASP B 1 42 ? -11.307 0.468 -32.118 1.000 23.297 219 ASP B CA 1
ATOM 758 C C . ASP B 1 42 ? -9.883 0.890 -32.453 1.000 22.569 219 ASP B C 1
ATOM 759 O O . ASP B 1 42 ? -9.294 1.697 -31.706 1.000 24.046 219 ASP B O 1
ATOM 764 N N . LEU B 1 43 ? -9.303 0.379 -33.545 1.000 20.439 220 LEU B N 1
ATOM 765 C CA . LEU B 1 43 ? -7.860 0.543 -33.690 1.000 19.704 220 LEU B CA 1
ATOM 766 C C . LEU B 1 43 ? -7.472 1.896 -34.293 1.000 21.208 220 LEU B C 1
ATOM 767 O O . LEU B 1 43 ? -6.480 2.477 -33.839 1.000 21.943 220 LEU B O 1
ATOM 772 N N . LEU B 1 44 ? -8.182 2.381 -35.322 1.000 21.779 221 LEU B N 1
ATOM 773 C CA . LEU B 1 44 ? -7.830 3.654 -35.934 1.000 22.325 221 LEU B CA 1
ATOM 774 C C . LEU B 1 44 ? -7.994 4.795 -34.923 1.000 23.233 221 LEU B C 1
ATOM 775 O O . LEU B 1 44 ? -7.082 5.629 -34.817 1.000 23.694 221 LEU B O 1
ATOM 780 N N . PRO B 1 45 ? -9.055 4.818 -34.099 1.000 23.032 222 PRO B N 1
ATOM 781 C CA . PRO B 1 45 ? -9.144 5.867 -33.063 1.000 25.199 222 PRO B CA 1
ATOM 782 C C . PRO B 1 45 ? -7.968 5.839 -32.084 1.000 25.179 222 PRO B C 1
ATOM 783 O O . PRO B 1 45 ? -7.358 6.851 -31.738 1.000 25.345 222 PRO B O 1
ATOM 787 N N . LEU B 1 46 ? -7.628 4.645 -31.613 1.000 22.650 223 LEU B N 1
ATOM 788 C CA . LEU B 1 46 ? -6.542 4.518 -30.670 1.000 23.112 223 LEU B CA 1
ATOM 789 C C . LEU B 1 46 ? -5.210 4.906 -31.298 1.000 23.185 223 LEU B C 1
ATOM 790 O O . LEU B 1 46 ? -4.402 5.589 -30.673 1.000 24.347 223 LEU B O 1
ATOM 795 N N . CYS B 1 47 ? -4.940 4.469 -32.532 1.000 22.716 224 CYS B N 1
ATOM 796 C CA . CYS B 1 47 ? -3.728 4.872 -33.227 1.000 21.292 224 CYS B CA 1
ATOM 797 C C . CYS B 1 47 ? -3.701 6.402 -33.357 1.000 25.416 224 CYS B C 1
ATOM 798 O O . CYS B 1 47 ? -2.645 6.985 -33.188 1.000 25.151 224 CYS B O 1
ATOM 801 N N . SER B 1 48 ? -4.843 7.004 -33.656 1.000 24.617 225 SER B N 1
ATOM 802 C CA . SER B 1 48 ? -4.898 8.469 -33.781 1.000 29.316 225 SER B CA 1
ATOM 803 C C . SER B 1 48 ? -4.466 9.134 -32.477 1.000 29.558 225 SER B C 1
ATOM 804 O O . SER B 1 48 ? -3.700 10.102 -32.510 1.000 31.987 225 SER B O 1
ATOM 807 N N . GLN B 1 49 ? -4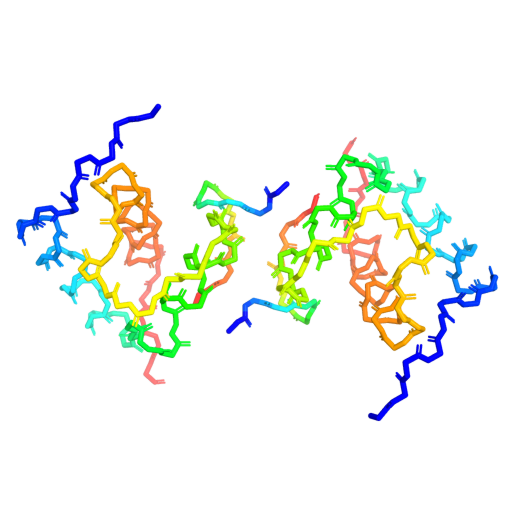.932 8.609 -31.334 1.000 26.567 226 GLN B N 1
ATOM 808 C CA . GLN B 1 49 ? -4.585 9.169 -30.026 1.000 26.434 226 GLN B CA 1
ATOM 809 C C . GLN B 1 49 ? -3.129 8.923 -29.681 1.000 29.870 226 GLN B C 1
ATOM 810 O O . GLN B 1 49 ? -2.418 9.799 -29.165 1.000 29.030 226 GLN B O 1
ATOM 816 N N . ILE B 1 50 ? -2.670 7.701 -29.935 1.000 27.088 227 ILE B N 1
ATOM 817 C CA . ILE B 1 50 ? -1.306 7.352 -29.573 1.000 27.287 227 ILE B CA 1
ATOM 818 C C . ILE B 1 50 ? -0.290 8.070 -30.449 1.000 33.438 227 ILE B C 1
ATOM 819 O O . ILE B 1 50 ? 0.725 8.562 -29.932 1.000 36.921 227 ILE B O 1
ATOM 824 N N . PHE B 1 51 ? -0.565 8.180 -31.751 1.000 29.280 228 PHE B N 1
ATOM 825 C CA . PHE B 1 51 ? 0.412 8.775 -32.647 1.000 30.667 228 PHE B CA 1
ATOM 826 C C . PHE B 1 51 ? 0.111 10.264 -32.774 1.000 33.426 228 PHE B C 1
ATOM 827 O O . PHE B 1 51 ? 0.802 10.937 -33.508 1.000 35.625 228 PHE B O 1
ATOM 835 N N . ARG B 1 52 ? -0.901 10.743 -32.050 1.000 36.529 229 ARG B N 1
ATOM 836 C CA . ARG B 1 52 ? -1.277 12.150 -32.000 1.000 42.054 229 ARG B CA 1
ATOM 837 C C . ARG B 1 52 ? -1.409 12.747 -33.400 1.000 41.683 229 ARG B C 1
ATOM 838 O O . ARG B 1 52 ? -0.826 13.787 -33.679 1.000 40.772 229 ARG B O 1
ATOM 846 N N . ARG B 1 53 ? -2.174 12.091 -34.276 1.000 39.992 230 ARG B N 1
ATOM 847 C CA . ARG B 1 53 ? -2.612 12.675 -35.535 1.000 43.105 230 ARG B CA 1
ATOM 848 C C . ARG B 1 53 ? -3.891 11.979 -35.973 1.000 45.204 230 ARG B C 1
ATOM 849 O O . ARG B 1 53 ? -4.213 10.909 -35.466 1.000 38.581 230 ARG B O 1
ATOM 857 N N . ASP B 1 54 ? -4.603 12.589 -36.919 1.000 42.724 231 ASP B N 1
ATOM 858 C CA . ASP B 1 54 ? -5.833 12.018 -37.423 1.000 49.403 231 ASP B CA 1
ATOM 859 C C . ASP B 1 54 ? -5.484 10.922 -38.431 1.000 44.578 231 ASP B C 1
ATOM 860 O O . ASP B 1 54 ? -4.908 11.197 -39.475 1.000 44.043 231 ASP B O 1
ATOM 865 N N . ILE B 1 55 ? -5.804 9.659 -38.093 1.000 39.413 232 ILE B N 1
ATOM 866 C CA . ILE B 1 55 ? -5.522 8.524 -38.970 1.000 36.080 232 ILE B CA 1
ATOM 867 C C . ILE B 1 55 ? -6.863 7.916 -39.341 1.000 35.825 232 ILE B C 1
ATOM 868 O O . ILE B 1 55 ? -7.556 7.370 -38.485 1.000 37.367 232 ILE B O 1
ATOM 873 N N . ARG B 1 56 ? -7.223 8.049 -40.621 1.000 35.788 233 ARG B N 1
ATOM 874 C CA . ARG B 1 56 ? -8.580 7.815 -41.066 1.000 35.762 233 ARG B CA 1
ATOM 875 C C . ARG B 1 56 ? -8.684 6.487 -41.819 1.000 34.979 233 ARG B C 1
ATOM 876 O O . ARG B 1 56 ? -9.783 6.007 -42.112 1.000 33.690 233 ARG B O 1
ATOM 878 N N . ALA B 1 57 ? -7.550 5.897 -42.177 1.000 30.822 234 ALA B N 1
ATOM 879 C CA . ALA B 1 57 ? -7.582 4.599 -42.835 1.000 32.840 234 ALA B CA 1
ATOM 880 C C . ALA B 1 57 ? -6.281 3.878 -42.526 1.000 28.520 234 ALA B C 1
ATOM 881 O O . ALA B 1 57 ? -5.273 4.525 -42.233 1.000 32.000 234 ALA B O 1
ATOM 883 N N . SER B 1 58 ? -6.304 2.558 -42.677 1.000 31.528 235 SER B N 1
ATOM 884 C CA . SER B 1 58 ? -5.129 1.754 -42.398 1.000 35.796 235 SER B CA 1
ATOM 885 C C . SER B 1 58 ? -3.952 2.113 -43.308 1.000 39.521 235 SER B C 1
ATOM 886 O O . SER B 1 58 ? -2.806 2.104 -42.846 1.000 38.679 235 SER B O 1
ATOM 889 N N . SER B 1 59 ? -4.226 2.523 -44.557 1.000 41.478 236 SER B N 1
ATOM 890 C CA . SER B 1 59 ? -3.199 2.920 -45.512 1.000 42.888 236 SER B CA 1
ATOM 891 C C . SER B 1 59 ? -2.426 4.181 -45.094 1.000 46.587 236 SER B C 1
ATOM 892 O O . SER B 1 59 ? -1.362 4.475 -45.650 1.000 49.420 236 SER B O 1
ATOM 895 N N . GLU B 1 60 ? -2.928 4.938 -44.107 1.000 38.278 237 GLU B N 1
ATOM 896 C CA . GLU B 1 60 ? -2.209 6.096 -43.592 1.000 36.444 237 GLU B CA 1
ATOM 897 C C . GLU B 1 60 ? -1.209 5.737 -42.488 1.000 33.181 237 GLU B C 1
ATOM 898 O O . GLU B 1 60 ? -0.511 6.627 -41.974 1.000 33.514 237 GLU B O 1
ATOM 904 N N . LEU B 1 61 ? -1.218 4.465 -42.042 1.000 33.406 238 LEU B N 1
ATOM 905 C CA . LEU B 1 61 ? -0.252 3.996 -41.062 1.000 28.190 238 LEU B CA 1
ATOM 906 C C . LEU B 1 61 ? 1.070 3.708 -41.747 1.000 27.111 238 LEU B C 1
ATOM 907 O O . LEU B 1 61 ? 1.100 3.005 -42.757 1.000 29.804 238 LEU B O 1
ATOM 912 N N . THR B 1 62 ? 2.157 4.107 -41.081 1.000 26.268 239 THR B N 1
ATOM 913 C CA . THR B 1 62 ? 3.472 3.668 -41.506 1.000 28.453 239 THR B CA 1
ATOM 914 C C . THR B 1 62 ? 3.704 2.254 -41.008 1.000 31.160 239 THR B C 1
ATOM 915 O O . THR B 1 62 ? 3.086 1.831 -40.040 1.000 26.987 239 THR B O 1
ATOM 919 N N . GLN B 1 63 ? 4.607 1.545 -41.676 1.000 30.491 240 GLN B N 1
ATOM 920 C CA . GLN B 1 63 ? 4.944 0.208 -41.230 1.000 28.549 240 GLN B CA 1
ATOM 921 C C . GLN B 1 63 ? 5.456 0.251 -39.785 1.000 29.653 240 GLN B C 1
ATOM 922 O O . GLN B 1 63 ? 5.153 -0.655 -39.021 1.000 26.883 240 GLN B O 1
ATOM 928 N N . ALA B 1 64 ? 6.230 1.279 -39.391 1.000 30.435 241 ALA B N 1
ATOM 929 C CA . ALA B 1 64 ? 6.787 1.355 -38.050 1.000 31.389 241 ALA B CA 1
ATOM 930 C C . ALA B 1 64 ? 5.680 1.476 -37.008 1.000 27.224 241 ALA B C 1
ATOM 931 O O . ALA B 1 64 ? 5.748 0.830 -35.976 1.000 30.787 241 ALA B O 1
ATOM 933 N N . GLU B 1 65 ? 4.683 2.324 -37.294 1.000 25.012 242 GLU B N 1
ATOM 934 C CA . GLU B 1 65 ? 3.475 2.458 -36.499 1.000 24.552 242 GLU B CA 1
ATOM 935 C C . GLU B 1 65 ? 2.740 1.116 -36.433 1.000 23.956 242 GLU B C 1
ATOM 936 O O . GLU B 1 65 ? 2.255 0.766 -35.352 1.000 24.015 242 GLU B O 1
ATOM 942 N N . ALA B 1 66 ? 2.559 0.465 -37.575 1.000 23.856 243 ALA B N 1
ATOM 943 C CA . ALA B 1 66 ? 1.756 -0.757 -37.621 1.000 23.375 243 ALA B CA 1
ATOM 944 C C . ALA B 1 66 ? 2.421 -1.801 -36.732 1.000 25.311 243 ALA B C 1
ATOM 945 O O . ALA B 1 66 ? 1.725 -2.572 -36.090 1.000 21.562 243 ALA B O 1
ATOM 947 N N . VAL B 1 67 ? 3.759 -1.888 -36.761 1.000 22.648 244 VAL B N 1
ATOM 948 C CA . VAL B 1 67 ? 4.460 -2.856 -35.935 1.000 22.938 244 VAL B CA 1
ATOM 949 C C . VAL B 1 67 ? 4.216 -2.608 -34.437 1.000 23.037 244 VAL B C 1
ATOM 950 O O . VAL B 1 67 ? 4.120 -3.565 -33.661 1.000 23.226 244 VAL B O 1
ATOM 954 N N . LYS B 1 68 ? 4.134 -1.349 -33.993 1.000 22.543 245 LYS B N 1
ATOM 955 C CA . LYS B 1 68 ? 3.836 -1.019 -32.609 1.000 23.379 245 LYS B CA 1
ATOM 956 C C . LYS B 1 68 ? 2.415 -1.469 -32.261 1.000 19.879 245 LYS B C 1
ATOM 957 O O . LYS B 1 68 ? 2.187 -2.076 -31.206 1.000 20.502 245 LYS B O 1
ATOM 963 N N . ALA B 1 69 ? 1.484 -1.183 -33.161 1.000 20.445 246 ALA B N 1
ATOM 964 C CA . ALA B 1 69 ? 0.096 -1.581 -32.964 1.000 19.289 246 ALA B CA 1
ATOM 965 C C . ALA B 1 69 ? -0.021 -3.111 -32.912 1.000 19.643 246 ALA B C 1
ATOM 966 O O . ALA B 1 69 ? -0.774 -3.638 -32.077 1.000 19.446 246 ALA B O 1
ATOM 968 N N . LEU B 1 70 ? 0.710 -3.799 -33.790 1.000 18.700 247 LEU B N 1
ATOM 969 C CA . LEU B 1 70 ? 0.666 -5.250 -33.801 1.000 19.621 247 LEU B CA 1
ATOM 970 C C . LEU B 1 70 ? 1.168 -5.816 -32.470 1.000 20.225 247 LEU B C 1
ATOM 971 O O . LEU B 1 70 ? 0.587 -6.775 -31.975 1.000 17.772 247 LEU B O 1
ATOM 976 N N . GLY B 1 71 ? 2.276 -5.318 -31.921 1.000 18.934 248 GLY B N 1
ATOM 977 C CA . GLY B 1 71 ? 2.752 -5.750 -30.619 1.000 20.834 248 GLY B CA 1
ATOM 978 C C . GLY B 1 71 ? 1.694 -5.615 -29.532 1.000 19.997 248 GLY B C 1
ATOM 979 O O . GLY B 1 71 ? 1.527 -6.462 -28.680 1.000 21.419 248 GLY B O 1
ATOM 980 N N . PHE B 1 72 ? 0.984 -4.485 -29.557 1.000 20.015 249 PHE B N 1
ATOM 981 C CA . PHE B 1 72 ? -0.087 -4.226 -28.632 1.000 19.167 249 PHE B CA 1
ATOM 982 C C . PHE B 1 72 ? -1.220 -5.256 -28.746 1.000 19.265 249 PHE B C 1
ATOM 983 O O . PHE B 1 72 ? -1.691 -5.815 -27.723 1.000 20.056 249 PHE B O 1
ATOM 991 N N . LEU B 1 73 ? -1.601 -5.562 -29.984 1.000 19.122 250 LEU B N 1
ATOM 992 C CA . LEU B 1 73 ? -2.690 -6.496 -30.237 1.000 19.371 250 LEU B CA 1
ATOM 993 C C . LEU B 1 73 ? -2.252 -7.884 -29.779 1.000 17.090 250 LEU B C 1
ATOM 994 O O . LEU B 1 73 ? -3.055 -8.627 -29.219 1.000 16.878 250 LEU B O 1
ATOM 999 N N . LYS B 1 74 ? -0.978 -8.207 -30.024 1.000 16.006 251 LYS B N 1
ATOM 1000 C CA . LYS B 1 74 ? -0.507 -9.501 -29.525 1.000 17.484 251 LYS B CA 1
ATOM 1001 C C . LYS B 1 74 ? -0.585 -9.584 -27.988 1.000 16.916 251 LYS B C 1
ATOM 1002 O O . LYS B 1 74 ? -0.913 -10.632 -27.437 1.000 18.209 251 LYS B O 1
ATOM 1008 N N . GLN B 1 75 ? -0.267 -8.502 -27.261 1.000 16.654 252 GLN B N 1
ATOM 1009 C CA . GLN B 1 75 ? -0.373 -8.460 -25.817 1.000 18.835 252 GLN B CA 1
ATOM 1010 C C . GLN B 1 75 ? -1.816 -8.684 -25.444 1.000 18.149 252 GLN B C 1
ATOM 1011 O O . GLN B 1 75 ? -2.116 -9.484 -24.579 1.000 19.010 252 GLN B O 1
ATOM 1017 N N . LYS B 1 76 ? -2.723 -7.999 -26.126 1.000 17.106 253 LYS B N 1
ATOM 1018 C CA . LYS B 1 76 ? -4.123 -8.116 -25.756 1.000 19.230 253 LYS B CA 1
ATOM 1019 C C . LYS B 1 76 ? -4.639 -9.539 -25.957 1.000 19.397 253 LYS B C 1
ATOM 1020 O O . LYS B 1 76 ? -5.406 -10.043 -25.109 1.000 21.435 253 LYS B O 1
ATOM 1026 N N . ALA B 1 77 ? -4.262 -10.149 -27.074 1.000 17.532 254 ALA B N 1
ATOM 1027 C CA . ALA B 1 77 ? -4.729 -11.491 -27.426 1.000 17.734 254 A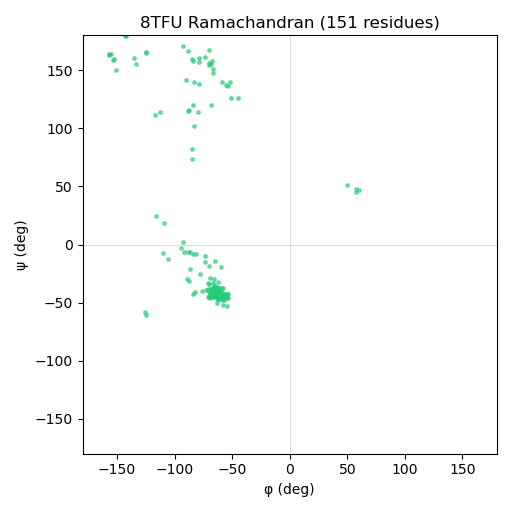LA B CA 1
ATOM 1028 C C . ALA B 1 77 ? -4.096 -12.540 -26.508 1.000 20.207 254 ALA B C 1
ATOM 1029 O O . ALA B 1 77 ? -4.695 -13.586 -26.250 1.000 21.605 254 ALA B O 1
ATOM 1031 N N . ALA B 1 78 ? -2.860 -12.303 -26.074 1.000 17.360 255 ALA B N 1
ATOM 1032 C CA . ALA B 1 78 ? -2.208 -13.255 -25.166 1.000 19.688 255 ALA B CA 1
ATOM 1033 C C . ALA B 1 78 ? -2.640 -13.176 -23.711 1.000 22.316 255 ALA B C 1
ATOM 1034 O O . ALA B 1 78 ? -2.376 -14.090 -22.908 1.000 20.782 255 ALA B O 1
ATOM 1036 N N . GLU B 1 79 ? -3.116 -12.010 -23.290 1.000 23.034 256 GLU B N 1
ATOM 1037 C CA . GLU B 1 79 ? -3.329 -11.727 -21.878 1.000 28.897 256 GLU B CA 1
ATOM 1038 C C . GLU B 1 79 ? -4.453 -12.538 -21.253 1.000 27.215 256 GLU B C 1
ATOM 1039 O O . GLU B 1 79 ? -4.359 -12.949 -20.093 1.000 28.494 256 GLU B O 1
ATOM 1045 N N . GLN B 1 80 ? -5.561 -12.604 -21.981 1.000 26.399 257 GLN B N 1
ATOM 1046 C CA . GLN B 1 80 ? -6.780 -13.167 -21.439 1.000 30.239 257 GLN B CA 1
ATOM 1047 C C . GLN B 1 80 ? -7.678 -13.643 -22.560 1.000 30.406 257 GLN B C 1
ATOM 1048 O O . GLN B 1 80 ? -7.496 -13.304 -23.726 1.000 31.292 257 GLN B O 1
ATOM 1054 N N . LYS B 1 81 ? -8.652 -14.469 -22.174 1.000 29.499 258 LYS B N 1
ATOM 1055 C CA . LYS B 1 81 ? -9.635 -14.984 -23.092 1.000 34.748 258 LYS B CA 1
ATOM 1056 C C . LYS B 1 81 ? -10.559 -13.842 -23.498 1.000 32.435 258 LYS B C 1
ATOM 1057 O O . LYS B 1 81 ? -10.692 -12.857 -22.767 1.000 34.253 258 LYS B O 1
ATOM 1063 N N . VAL B 1 82 ? -11.185 -13.988 -24.665 1.000 35.236 259 VAL B N 1
ATOM 1064 C CA . VAL B 1 82 ? -12.176 -13.007 -25.093 1.000 41.256 259 VAL B CA 1
ATOM 1065 C C . VAL B 1 82 ? -13.499 -13.428 -24.429 1.000 47.026 259 VAL B C 1
ATOM 1066 O O . VAL B 1 82 ? -13.951 -14.550 -24.644 1.000 51.483 259 VAL B O 1
ATOM 1070 N N . ALA B 1 83 ? -14.080 -12.544 -23.599 1.000 56.683 260 ALA B N 1
ATOM 1071 C CA . ALA B 1 83 ? -15.146 -12.906 -22.660 1.000 60.292 260 ALA B CA 1
ATOM 1072 C C . ALA B 1 83 ? -16.356 -13.513 -23.387 1.000 68.775 260 ALA B C 1
ATOM 1073 O O . ALA B 1 83 ? -16.729 -12.963 -24.445 1.000 73.200 260 ALA B O 1
ATOM 1075 N N . TRP C 2 1 ? 3.315 10.899 -22.762 1.000 59.648 168 TRP C N 1
ATOM 1076 C CA . TRP C 2 1 ? 2.374 10.378 -23.784 1.000 52.346 168 TRP C CA 1
ATOM 1077 C C . TRP C 2 1 ? 2.117 8.889 -23.551 1.000 47.220 168 TRP C C 1
ATOM 1078 O O . TRP C 2 1 ? 3.066 8.115 -23.482 1.000 53.942 168 TRP C O 1
ATOM 1089 N N . MET C 2 2 ? 0.839 8.513 -23.390 1.000 43.845 169 MET C N 1
ATOM 1090 C CA . MET C 2 2 ? 0.396 7.126 -23.503 1.000 45.480 169 MET C CA 1
ATOM 1091 C C . MET C 2 2 ? 0.874 6.566 -24.844 1.000 38.456 169 MET C C 1
ATOM 1092 O O . MET C 2 2 ? 0.822 7.244 -25.866 1.000 34.043 169 MET C O 1
ATOM 1097 N N . ASP C 2 3 ? 1.404 5.334 -24.845 1.000 37.673 170 ASP C N 1
ATOM 1098 C CA . ASP C 2 3 ? 1.856 4.727 -26.083 1.000 37.694 170 ASP C CA 1
ATOM 1099 C C . ASP C 2 3 ? 1.513 3.240 -26.018 1.000 30.101 170 ASP C C 1
ATOM 1100 O O . ASP C 2 3 ? 0.919 2.789 -25.042 1.000 32.199 170 ASP C O 1
ATOM 1105 N N . PHE C 2 4 ? 1.846 2.517 -27.089 1.000 31.147 171 PHE C N 1
ATOM 1106 C CA . PHE C 2 4 ? 1.382 1.151 -27.240 1.000 32.562 171 PHE C CA 1
ATOM 1107 C C . PHE C 2 4 ? 2.112 0.185 -26.306 1.000 41.577 171 PHE C C 1
ATOM 1108 O O . PHE C 2 4 ? 1.688 -0.966 -26.181 1.000 36.926 171 PHE C O 1
ATOM 1116 N N . ASP C 2 5 ? 3.176 0.651 -25.645 1.000 40.676 172 ASP C N 1
ATOM 1117 C CA . ASP C 2 5 ? 3.885 -0.165 -24.672 1.000 47.707 172 ASP C CA 1
ATOM 1118 C C . ASP C 2 5 ? 3.201 -0.078 -23.315 1.000 48.530 172 ASP C C 1
ATOM 1119 O O . ASP C 2 5 ? 3.578 -0.806 -22.405 1.000 47.498 172 ASP C O 1
ATOM 1124 N N . ASP C 2 6 ? 2.214 0.814 -23.174 1.000 40.625 173 ASP C N 1
ATOM 1125 C CA . ASP C 2 6 ? 1.482 0.943 -21.923 1.000 45.510 173 ASP C CA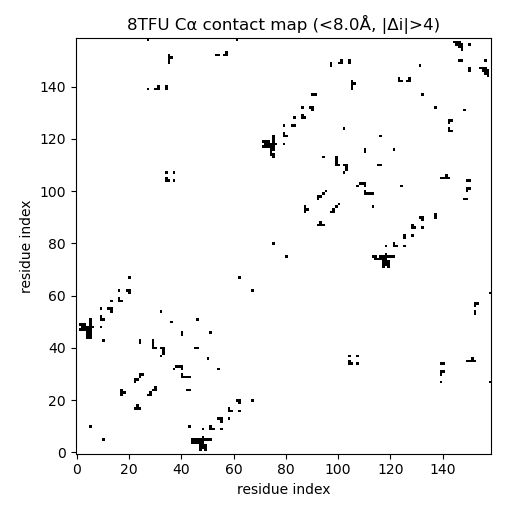 1
ATOM 1126 C C . ASP C 2 6 ? 0.350 -0.083 -21.876 1.000 43.185 173 ASP C C 1
ATOM 1127 O O . ASP C 2 6 ? -0.090 -0.605 -22.903 1.000 41.743 173 ASP C O 1
ATOM 1132 N N . ASP C 2 7 ? -0.108 -0.365 -20.654 1.000 44.381 174 ASP C N 1
ATOM 1133 C CA . ASP C 2 7 ? -1.200 -1.290 -20.413 1.000 43.710 174 ASP C CA 1
ATOM 1134 C C . ASP C 2 7 ? -2.518 -0.530 -20.566 1.000 44.012 174 ASP C C 1
ATOM 1135 O O . ASP C 2 7 ? -3.202 -0.243 -19.585 1.000 45.926 174 ASP C O 1
ATOM 1140 N N . ILE C 2 8 ? -2.842 -0.229 -21.827 1.000 44.473 175 ILE C N 1
ATOM 1141 C CA . ILE C 2 8 ? -4.087 0.392 -22.247 1.000 44.209 175 ILE C CA 1
ATOM 1142 C C . ILE C 2 8 ? -5.127 -0.712 -22.368 1.000 44.949 175 ILE C C 1
ATOM 1143 O O . ILE C 2 8 ? -4.825 -1.807 -22.856 1.000 39.709 175 ILE C O 1
ATOM 1148 N N . PRO C 2 9 ? -6.383 -0.489 -21.946 1.000 42.936 176 PRO C N 1
ATOM 1149 C CA . PRO C 2 9 ? -7.453 -1.407 -22.304 1.000 47.392 176 PRO C CA 1
ATOM 1150 C C . PRO C 2 9 ? -7.742 -1.254 -23.797 1.000 46.310 176 PRO C C 1
ATOM 1151 O O . PRO C 2 9 ? -7.302 -0.312 -24.447 1.000 41.477 176 PRO C O 1
ATOM 1155 N N . PHE C 2 10 ? -8.499 -2.203 -24.320 1.000 48.145 177 PHE C N 1
ATOM 1156 C CA . PHE C 2 10 ? -8.928 -2.133 -25.696 1.000 47.493 177 PHE C CA 1
ATOM 1157 C C . PHE C 2 10 ? -10.293 -2.810 -25.842 1.000 56.325 177 PHE C C 1
ATOM 1158 O O . PHE C 2 10 ? -10.448 -3.924 -25.284 1.000 64.345 177 PHE C O 1
ATOM 1167 N N . TRP D 2 1 ? -12.142 5.211 -28.567 1.000 62.284 168 TRP D N 1
ATOM 1168 C CA . TRP D 2 1 ? -11.275 6.222 -27.911 1.000 56.746 168 TRP D CA 1
ATOM 1169 C C . TRP D 2 1 ? -10.994 5.835 -26.457 1.000 52.910 168 TRP D C 1
ATOM 1170 O O . TRP D 2 1 ? -11.931 5.601 -25.704 1.000 54.735 168 TRP D O 1
ATOM 1181 N N . MET D 2 2 ? -9.701 5.729 -26.102 1.000 47.391 169 MET D N 1
ATOM 1182 C CA . MET D 2 2 ? -9.175 5.887 -24.741 1.000 41.224 169 MET D CA 1
ATOM 1183 C C . MET D 2 2 ? -9.850 7.131 -24.127 1.000 38.777 169 MET D C 1
ATOM 1184 O O . MET D 2 2 ? -9.889 8.190 -24.757 1.000 36.768 169 MET D O 1
ATOM 1189 N N . ASP D 2 3 ? -10.481 7.029 -22.951 1.000 40.193 170 ASP D N 1
ATOM 1190 C CA . ASP D 2 3 ? -10.931 8.242 -22.262 1.000 39.997 170 ASP D CA 1
ATOM 1191 C C . ASP D 2 3 ? -10.759 8.102 -20.745 1.000 31.586 170 ASP D C 1
ATOM 1192 O O . ASP D 2 3 ? -10.182 7.132 -20.271 1.000 34.526 170 ASP D O 1
ATOM 1197 N N . PHE D 2 4 ? -11.118 9.142 -19.982 1.000 27.832 171 PHE D N 1
ATOM 1198 C CA . PHE D 2 4 ? -10.707 9.208 -18.586 1.000 33.190 171 PHE D CA 1
ATOM 1199 C C . PHE D 2 4 ? -11.491 8.228 -17.714 1.000 38.334 171 PHE D C 1
ATOM 1200 O O . PHE D 2 4 ? -11.052 7.926 -16.617 1.000 45.372 171 PHE D O 1
ATOM 1208 N N . ASP D 2 5 ? -12.603 7.699 -18.234 1.000 42.637 172 ASP D N 1
ATOM 1209 C CA . ASP D 2 5 ? -13.309 6.584 -17.602 1.000 49.943 172 ASP D CA 1
ATOM 1210 C C . ASP D 2 5 ? -12.557 5.260 -17.687 1.000 54.020 172 ASP D C 1
ATOM 1211 O O . ASP D 2 5 ? -12.912 4.329 -16.966 1.000 57.676 172 ASP D O 1
ATOM 1216 N N . ASP D 2 6 ? -11.584 5.152 -18.603 1.000 46.807 173 ASP D N 1
ATOM 1217 C CA . ASP D 2 6 ? -10.866 3.911 -18.825 1.000 47.686 173 ASP D CA 1
ATOM 1218 C C . ASP D 2 6 ? -9.740 3.808 -17.807 1.000 47.830 173 ASP D C 1
ATOM 1219 O O . ASP D 2 6 ? -9.307 4.819 -17.255 1.000 46.651 173 ASP D O 1
ATOM 1224 N N . ASP D 2 7 ? -9.284 2.572 -17.562 1.000 44.634 174 ASP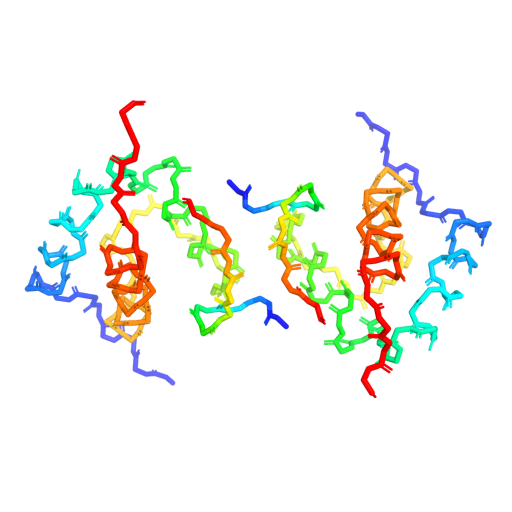 D N 1
ATOM 1225 C CA . ASP D 2 7 ? -8.194 2.320 -16.636 1.000 46.817 174 ASP D CA 1
ATOM 1226 C C . ASP D 2 7 ? -6.867 2.503 -17.371 1.000 45.193 174 ASP D C 1
ATOM 1227 O O . ASP D 2 7 ? -6.268 1.541 -17.834 1.000 48.432 174 ASP D O 1
ATOM 1232 N N . ILE D 2 8 ? -6.448 3.765 -17.481 1.000 45.183 175 ILE D N 1
ATOM 1233 C CA . ILE D 2 8 ? -5.194 4.168 -18.102 1.000 47.342 175 ILE D CA 1
ATOM 1234 C C . ILE D 2 8 ? -4.115 4.200 -17.035 1.000 45.603 175 ILE D C 1
ATOM 1235 O O . ILE D 2 8 ? -4.354 4.731 -15.953 1.000 45.017 175 ILE D O 1
ATOM 1240 N N . PRO D 2 9 ? -2.870 3.778 -17.325 1.000 42.325 176 PRO D N 1
ATOM 1241 C CA . PRO D 2 9 ? -1.779 4.061 -16.407 1.000 45.125 176 PRO D CA 1
ATOM 1242 C C . PRO D 2 9 ? -1.537 5.572 -16.405 1.000 44.255 176 PRO D C 1
ATOM 1243 O O . PRO D 2 9 ? -1.847 6.287 -17.358 1.000 45.272 176 PRO D O 1
ATOM 1247 N N . PHE D 2 10 ? -0.929 6.035 -15.323 1.000 43.073 177 PHE D N 1
ATOM 1248 C CA . PHE D 2 10 ? -0.574 7.433 -15.236 1.000 43.117 177 PHE D CA 1
ATOM 1249 C C . PHE D 2 10 ? 0.749 7.590 -14.479 1.000 47.804 177 PHE D C 1
ATOM 1250 O O . PHE D 2 10 ? 0.779 7.131 -13.302 1.000 52.798 177 PHE D O 1
#

Secondary structure (DSSP, 8-state):
---PBPPHHHHHHHHHHHHHTT--IIIIIHHHHHHHHTS---SGGGSBHHHHHHHHHHHHHHHHHS----/---PBPPHHHHHHHHHHHHHHT--IIIIIHHHHHHHTTS---SGGGSBHHHHHHHHHHHHHHHHHS---/---TTS----/---TTS----

Solvent-accessible surface area: 9655 Å² total; per-residue (Å²): 144,101,137,75,93,18,56,120,120,10,28,128,78,0,51,81,31,5,136,58,15,123,58,63,36,116,100,35,0,11,12,3,0,14,4,6,34,124,92,90,6,175,40,29,80,82,1,23,39,50,19,0,80,119,0,16,38,8,0,109,99,26,38,87,85,128,93,80,96,169,153,96,141,80,82,19,58,120,121,11,33,128,80,0,54,79,29,6,139,58,18,122,56,63,40,116,101,34,0,12,13,7,0,13,4,4,38,136,94,129,7,75,39,31,85,81,1,20,40,54,24,0,80,122,0,16,38,6,0,108,97,21,40,87,79,128,181,80,146,135,18,59,13,139,46,105,1,57,61,142,10,59,17,141,49,106,0,49,52

B-factor: mean 34.51, std 13.89, range [15.27, 92.38]